Protein AF-A0A5E4GHA7-F1 (afdb_monomer_lite)

Structure (mmCIF, N/CA/C/O backbone):
data_AF-A0A5E4GHA7-F1
#
_entry.id   AF-A0A5E4GHA7-F1
#
loop_
_atom_site.group_PDB
_atom_site.id
_atom_site.type_symbol
_atom_site.label_atom_id
_atom_site.label_alt_id
_atom_site.label_comp_id
_atom_site.label_a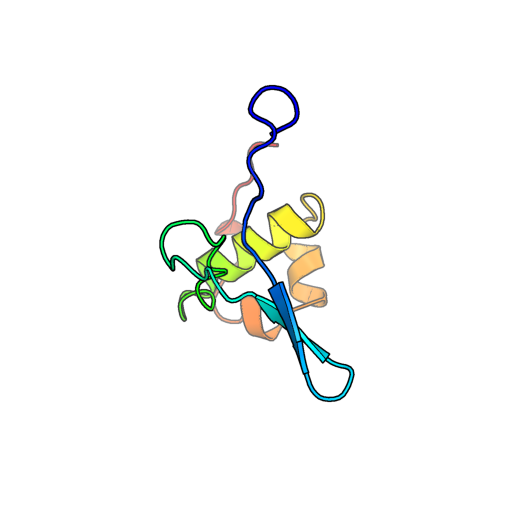sym_id
_atom_site.label_entity_id
_atom_site.label_seq_id
_a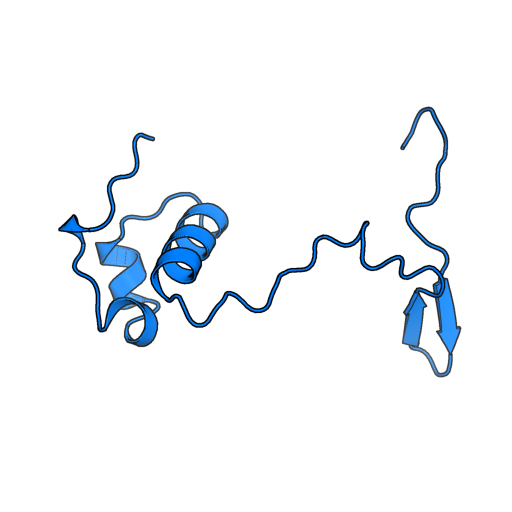tom_site.pdbx_PDB_ins_code
_atom_site.Cartn_x
_atom_site.Cartn_y
_atom_site.Cartn_z
_atom_site.occupancy
_atom_site.B_iso_or_equiv
_atom_site.auth_seq_id
_atom_site.auth_comp_id
_atom_site.auth_asym_id
_atom_site.auth_atom_id
_atom_site.pdbx_PDB_model_num
ATOM 1 N N . ASP A 1 1 ? -2.342 -1.104 26.726 1.00 55.50 1 ASP A N 1
ATOM 2 C CA . ASP A 1 1 ? -0.979 -1.471 27.165 1.00 55.50 1 ASP A CA 1
ATOM 3 C C . ASP A 1 1 ? -1.089 -2.253 28.477 1.00 55.50 1 ASP A C 1
ATOM 5 O O . ASP A 1 1 ? -1.994 -1.975 29.257 1.00 55.50 1 ASP A O 1
ATOM 9 N N . ILE A 1 2 ? -0.298 -3.316 28.661 1.00 75.19 2 ILE A N 1
ATOM 10 C CA . ILE A 1 2 ? -0.499 -4.267 29.777 1.00 75.19 2 ILE A CA 1
ATOM 11 C C . ILE A 1 2 ? -0.082 -3.684 31.134 1.00 75.19 2 ILE A C 1
ATOM 13 O O . ILE A 1 2 ? -0.574 -4.138 32.166 1.00 75.19 2 ILE A O 1
ATOM 17 N N . LEU A 1 3 ? 0.789 -2.671 31.125 1.00 78.94 3 LEU A N 1
ATOM 18 C CA . LEU A 1 3 ? 1.296 -1.995 32.316 1.00 78.94 3 LEU A CA 1
ATOM 19 C C . LEU A 1 3 ? 0.378 -0.833 32.718 1.00 78.94 3 LEU A C 1
ATOM 21 O O . LEU A 1 3 ? 0.022 -0.694 33.884 1.00 78.94 3 LEU A O 1
ATOM 25 N N . THR A 1 4 ? -0.067 -0.035 31.751 1.00 82.38 4 THR A N 1
ATOM 26 C CA . THR A 1 4 ? -0.941 1.127 31.937 1.00 82.38 4 THR A CA 1
ATOM 27 C C . THR A 1 4 ? -2.416 0.750 32.000 1.00 82.38 4 THR A C 1
ATOM 29 O O . THR A 1 4 ? -3.236 1.578 32.390 1.00 82.38 4 THR A O 1
ATOM 32 N N . LYS A 1 5 ? -2.777 -0.478 31.593 1.00 79.12 5 LYS A N 1
ATOM 33 C CA . LYS A 1 5 ? -4.166 -0.936 31.399 1.00 79.12 5 LYS A CA 1
ATOM 34 C C . LYS A 1 5 ? -4.997 0.011 30.526 1.00 79.12 5 LYS A C 1
ATOM 36 O O . LYS A 1 5 ? -6.225 0.005 30.585 1.00 79.12 5 LYS A O 1
ATOM 41 N N . GLU A 1 6 ? -4.334 0.823 29.707 1.00 78.19 6 GLU A N 1
ATOM 42 C CA . GLU A 1 6 ? -5.001 1.800 28.863 1.00 78.19 6 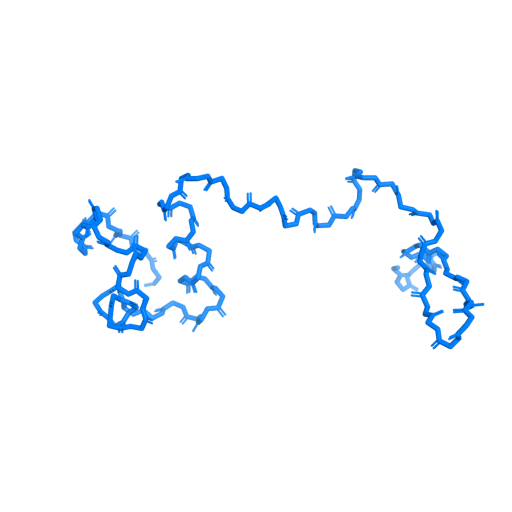GLU A CA 1
ATOM 43 C C . GLU A 1 6 ? -5.814 1.074 27.787 1.00 78.19 6 GLU A C 1
ATOM 45 O O . GLU A 1 6 ? -5.283 0.249 27.028 1.00 78.19 6 GLU A O 1
ATOM 50 N N . ILE A 1 7 ? -7.109 1.388 27.745 1.00 73.12 7 ILE A N 1
ATOM 51 C CA . ILE A 1 7 ? -8.046 0.884 26.746 1.00 73.12 7 ILE A CA 1
ATOM 52 C C . ILE A 1 7 ? -7.881 1.734 25.485 1.00 73.12 7 ILE A C 1
ATOM 54 O O . ILE A 1 7 ? -8.079 2.950 25.510 1.00 73.12 7 ILE A O 1
ATOM 58 N N . ILE A 1 8 ? -7.533 1.088 24.371 1.00 68.88 8 ILE A N 1
ATOM 59 C CA . ILE A 1 8 ? -7.362 1.732 2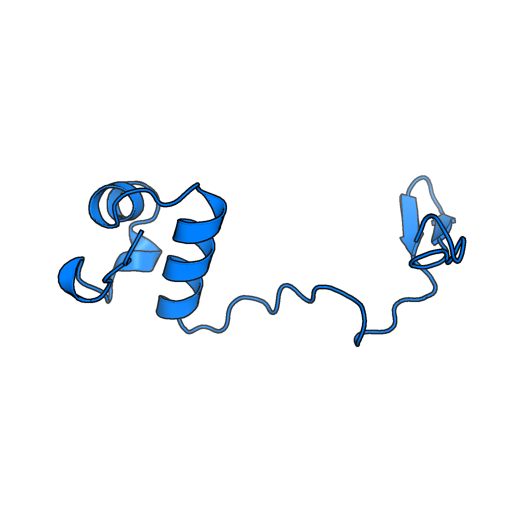3.062 1.00 68.88 8 ILE A CA 1
ATOM 60 C C . ILE A 1 8 ? -8.750 1.920 22.422 1.00 68.88 8 ILE A C 1
ATOM 62 O O . ILE A 1 8 ? -9.094 1.269 21.440 1.00 68.88 8 ILE A O 1
ATOM 66 N N . GLY A 1 9 ? -9.559 2.792 23.029 1.00 70.25 9 GLY A N 1
ATOM 67 C CA . GLY A 1 9 ? -10.895 3.178 22.565 1.00 70.25 9 GLY A CA 1
ATOM 68 C C . GLY A 1 9 ? -12.051 2.418 23.229 1.00 70.25 9 GLY A C 1
ATOM 69 O O . GLY A 1 9 ? -11.974 1.217 23.485 1.00 70.25 9 GLY A O 1
ATOM 70 N N . ARG A 1 10 ? -13.145 3.128 23.524 1.00 75.44 10 ARG A N 1
ATOM 71 C CA . ARG A 1 10 ? -14.407 2.538 24.001 1.00 75.44 10 ARG A CA 1
ATOM 72 C C . ARG A 1 10 ? -15.307 2.185 22.825 1.00 75.44 10 ARG A C 1
ATOM 74 O O . ARG A 1 10 ? -15.262 2.865 21.805 1.00 75.44 10 ARG A O 1
ATOM 81 N N . GLY A 1 11 ? -16.135 1.152 22.970 1.00 79.88 11 GLY A N 1
ATOM 82 C CA . GLY A 1 11 ? -17.121 0.804 21.954 1.00 79.88 11 GLY A CA 1
ATOM 83 C C . GLY A 1 11 ? -18.501 0.464 22.502 1.00 79.88 11 GLY A C 1
ATOM 84 O O . GLY A 1 11 ? -18.627 -0.114 23.580 1.00 79.88 11 GLY A O 1
ATOM 85 N N . THR A 1 12 ? -19.528 0.800 21.722 1.00 85.62 12 THR A N 1
ATOM 86 C CA . THR A 1 12 ? -20.945 0.585 22.020 1.00 85.62 12 THR A CA 1
ATOM 87 C C . THR A 1 12 ? -21.571 -0.368 21.003 1.00 85.62 12 THR A C 1
ATOM 89 O O . THR A 1 12 ? -21.382 -0.234 19.795 1.00 85.62 12 THR A O 1
ATOM 92 N N . LYS A 1 13 ? -22.377 -1.325 21.474 1.00 88.56 13 LYS A N 1
ATOM 93 C CA . LYS A 1 13 ? -23.156 -2.223 20.610 1.00 88.56 13 LYS A CA 1
ATOM 94 C C . LYS A 1 13 ? -24.504 -1.585 20.259 1.00 88.56 13 LYS A C 1
ATOM 96 O O . LYS A 1 13 ? -25.272 -1.261 21.161 1.00 88.56 13 LYS A O 1
ATOM 101 N N . ARG A 1 14 ? -24.827 -1.446 18.969 1.00 86.25 14 ARG A N 1
ATOM 102 C CA . ARG A 1 14 ? -26.139 -0.973 18.480 1.00 86.25 14 ARG A CA 1
ATOM 103 C C . ARG A 1 14 ? -26.607 -1.854 17.324 1.00 86.25 14 ARG A C 1
ATOM 105 O O . ARG A 1 14 ? -25.840 -2.128 16.411 1.00 86.25 14 ARG A O 1
ATOM 112 N N . GLY A 1 15 ? -27.844 -2.350 17.378 1.00 86.69 15 GLY A N 1
ATOM 113 C CA . GLY A 1 15 ? -28.421 -3.154 16.288 1.00 86.69 15 GLY A CA 1
ATOM 114 C C . GLY A 1 15 ? -27.646 -4.433 15.931 1.00 86.69 15 GLY A C 1
ATOM 115 O O . GLY A 1 15 ? -27.694 -4.871 14.791 1.00 86.69 15 GLY A O 1
ATOM 116 N N . GLY A 1 16 ? -26.891 -5.012 16.873 1.00 87.62 16 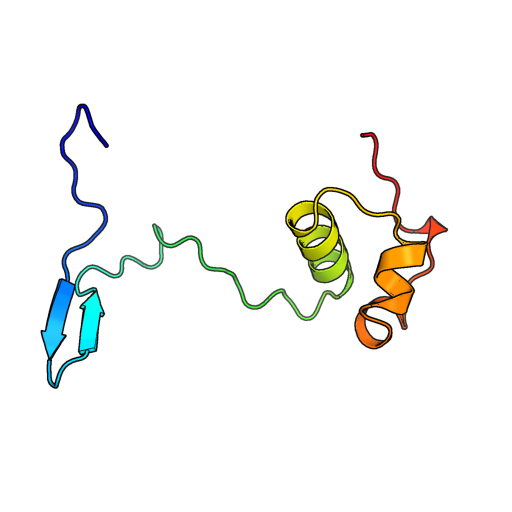GLY A N 1
ATOM 117 C CA . GLY A 1 16 ? -26.045 -6.187 16.614 1.00 87.62 16 GLY A CA 1
ATOM 118 C C . GLY A 1 16 ? -24.642 -5.874 16.079 1.00 87.62 16 GLY A C 1
ATOM 119 O O . GLY A 1 16 ? -23.830 -6.787 15.979 1.00 87.62 16 GLY A O 1
ATOM 120 N N . LEU A 1 17 ? -24.328 -4.603 15.819 1.00 82.75 17 LEU A N 1
ATOM 121 C CA . LEU A 1 17 ? -23.017 -4.139 15.364 1.00 82.75 17 LEU A CA 1
ATOM 122 C C . LEU A 1 17 ? -22.268 -3.426 16.498 1.00 82.75 17 LEU A C 1
ATOM 124 O O . LEU A 1 17 ? -22.882 -2.769 17.343 1.00 82.75 17 LEU A O 1
ATOM 128 N N . TYR A 1 18 ? -20.942 -3.564 16.527 1.00 83.56 18 TYR A N 1
ATOM 129 C CA . TYR A 1 18 ? -20.068 -2.866 17.474 1.00 83.56 18 TYR A CA 1
ATOM 130 C C . TYR A 1 18 ? -19.518 -1.586 16.836 1.00 83.56 18 TYR A C 1
ATOM 132 O O . TYR A 1 18 ? -18.927 -1.633 15.760 1.00 83.56 18 TYR A O 1
ATOM 140 N N . TYR A 1 19 ? -19.697 -0.458 17.518 1.00 77.56 19 TYR A N 1
ATOM 141 C CA . TYR A 1 19 ? -19.184 0.862 17.147 1.00 77.56 19 TYR A CA 1
ATOM 142 C C . TYR A 1 19 ? -18.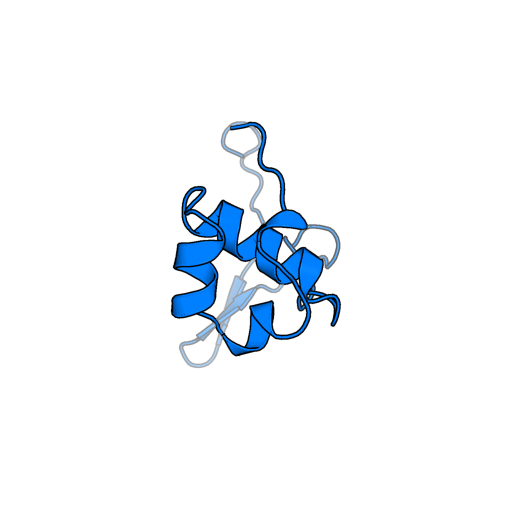093 1.261 18.133 1.00 77.56 19 TYR A C 1
ATOM 144 O O . TYR A 1 19 ? -18.191 0.907 19.300 1.00 77.56 19 TYR A O 1
ATOM 152 N N . VAL A 1 20 ? -17.071 1.993 17.697 1.00 79.31 20 VAL A N 1
ATOM 153 C CA . VAL A 1 20 ? -16.031 2.543 18.582 1.00 79.31 20 VAL A CA 1
ATOM 154 C C . VAL A 1 20 ? -16.303 4.038 18.739 1.00 79.31 20 VAL A C 1
ATOM 156 O O . VAL A 1 20 ? -16.312 4.756 17.743 1.00 79.31 20 VAL A O 1
ATOM 159 N N . ASP A 1 21 ? -16.570 4.489 19.965 1.00 67.94 21 ASP A N 1
ATOM 160 C CA . ASP A 1 21 ? -17.014 5.855 20.276 1.00 67.94 21 ASP A CA 1
ATOM 161 C C . ASP A 1 21 ? -15.839 6.846 20.379 1.00 67.94 21 ASP A C 1
ATOM 163 O O . ASP A 1 21 ? -15.962 8.000 19.975 1.00 67.94 21 ASP A O 1
ATOM 167 N N . ASP A 1 22 ? -14.668 6.395 20.845 1.00 66.25 22 ASP A N 1
ATOM 168 C CA . ASP A 1 22 ? -13.484 7.247 21.046 1.00 66.25 22 ASP A CA 1
ATOM 169 C C . ASP A 1 22 ? -12.544 7.221 19.828 1.00 66.25 22 ASP A C 1
ATOM 171 O O . ASP A 1 22 ? -11.374 6.828 19.906 1.00 66.25 22 ASP A O 1
ATOM 175 N N . PHE A 1 23 ? -13.050 7.625 18.663 1.00 60.00 23 PHE A N 1
ATOM 176 C CA . PHE A 1 23 ? -12.242 7.732 17.446 1.00 60.00 23 PHE A CA 1
ATOM 177 C C . PHE A 1 23 ? -11.454 9.054 17.424 1.00 60.00 23 PHE A C 1
ATOM 179 O O . PHE A 1 23 ? -11.810 10.017 16.748 1.00 60.00 23 PHE A O 1
ATOM 186 N N . SER A 1 24 ? -10.336 9.116 18.153 1.00 56.66 24 SER A N 1
ATOM 187 C CA . SER A 1 24 ? -9.335 10.158 17.891 1.00 56.66 24 SER A CA 1
ATOM 188 C C . SER A 1 24 ? -8.615 9.827 16.579 1.00 56.66 24 SER A C 1
ATOM 190 O O . SER A 1 24 ? -7.834 8.878 16.493 1.00 56.66 24 SER A O 1
ATOM 192 N N . MET A 1 25 ? -8.876 10.611 15.530 1.00 53.09 25 MET A N 1
ATOM 193 C CA . MET A 1 25 ? -8.286 10.420 14.194 1.00 53.09 25 MET A CA 1
ATOM 194 C C . MET A 1 25 ? -6.741 10.419 14.210 1.00 53.09 25 MET A C 1
ATOM 196 O O . MET A 1 25 ? -6.120 9.905 13.287 1.00 53.09 25 MET A O 1
ATOM 200 N N . GLY A 1 26 ? -6.122 10.935 15.281 1.00 54.12 26 GLY A N 1
ATOM 201 C CA . GLY A 1 26 ? -4.673 10.930 15.498 1.00 54.12 26 GLY A CA 1
ATOM 202 C C . GLY A 1 26 ? -4.068 9.635 16.066 1.00 54.12 26 GLY A C 1
ATOM 203 O O . GLY A 1 26 ? -2.849 9.507 16.044 1.00 54.12 26 GLY A O 1
ATOM 204 N N . ARG A 1 27 ? -4.867 8.679 16.572 1.00 52.62 27 ARG A N 1
ATOM 205 C CA . ARG A 1 27 ? -4.377 7.390 17.125 1.00 52.62 27 ARG A CA 1
ATOM 206 C C . ARG A 1 27 ? -4.771 6.165 16.306 1.00 52.62 27 ARG A C 1
ATOM 208 O O . ARG A 1 27 ? -4.272 5.071 16.565 1.00 52.62 27 ARG A O 1
ATOM 215 N N . ALA A 1 28 ? -5.657 6.322 15.331 1.00 51.88 28 ALA A N 1
ATOM 216 C CA . ALA A 1 28 ? -5.911 5.265 14.372 1.00 51.88 28 ALA A CA 1
ATOM 217 C C . ALA A 1 28 ? -4.664 5.095 13.495 1.00 51.88 28 ALA A C 1
ATOM 219 O O . ALA A 1 28 ? -4.120 6.082 12.997 1.00 51.88 28 ALA A O 1
ATOM 220 N N . ASN A 1 29 ? -4.259 3.850 13.223 1.00 50.94 29 ASN A N 1
ATOM 221 C CA . ASN A 1 29 ? -3.562 3.559 11.975 1.00 50.94 29 ASN A CA 1
ATOM 222 C C . ASN A 1 29 ? -4.555 3.907 10.868 1.00 50.94 29 ASN A C 1
ATOM 224 O O . ASN A 1 29 ? -5.301 3.047 10.401 1.00 50.94 29 ASN A O 1
ATOM 228 N N . SER A 1 30 ? -4.631 5.187 10.498 1.00 52.41 30 SER A N 1
ATOM 229 C CA . SER A 1 30 ? -5.291 5.580 9.276 1.00 52.41 30 SER A CA 1
ATOM 230 C C . SER A 1 30 ? -4.518 4.830 8.207 1.00 52.41 30 SER A C 1
ATOM 232 O O . SER A 1 30 ? -3.398 5.212 7.856 1.00 52.41 30 SER A O 1
ATOM 234 N N . VAL A 1 31 ? -5.086 3.735 7.705 1.00 52.34 31 VAL A N 1
ATOM 235 C CA . VAL A 1 31 ? -4.791 3.318 6.348 1.00 52.34 31 VAL A CA 1
ATOM 236 C C . VAL A 1 31 ? -5.334 4.482 5.544 1.00 52.34 31 VAL A C 1
ATOM 238 O O . VAL A 1 31 ? -6.504 4.500 5.173 1.00 52.34 31 VAL A O 1
ATOM 241 N N . LYS A 1 32 ? -4.515 5.536 5.406 1.00 54.62 32 LYS A N 1
ATOM 242 C CA . LYS A 1 32 ? -4.737 6.558 4.402 1.00 54.62 32 LYS A CA 1
ATOM 243 C C . LYS A 1 32 ? -5.013 5.729 3.171 1.00 54.62 32 LYS A C 1
ATOM 245 O O . LYS A 1 32 ? -4.205 4.843 2.873 1.00 54.62 32 LYS A O 1
ATOM 250 N N . HIS A 1 33 ? -6.194 5.918 2.578 1.00 54.72 33 HIS A N 1
ATOM 251 C CA . HIS A 1 33 ? -6.473 5.347 1.272 1.00 54.72 33 HIS A CA 1
ATOM 252 C C . HIS A 1 33 ? -5.201 5.609 0.495 1.00 54.72 33 HIS A C 1
ATOM 254 O O . HIS A 1 33 ? -4.778 6.776 0.501 1.00 54.72 33 HIS A O 1
ATOM 260 N N . PRO A 1 34 ? -4.477 4.551 0.089 1.00 55.09 34 PRO A N 1
ATOM 261 C CA . PRO A 1 34 ? -3.123 4.756 -0.348 1.00 55.09 34 PRO A CA 1
ATOM 262 C C . PRO A 1 34 ? -3.241 5.811 -1.422 1.00 55.09 34 PRO A C 1
ATOM 264 O O . PRO A 1 34 ? -4.136 5.719 -2.271 1.00 55.09 34 PRO A O 1
ATOM 267 N N . SER A 1 35 ? -2.487 6.895 -1.242 1.00 56.97 35 SER A N 1
ATOM 268 C CA . SER A 1 35 ? -2.553 8.019 -2.157 1.00 56.97 35 SER A CA 1
ATOM 269 C C . SER A 1 35 ? -2.526 7.457 -3.572 1.00 56.97 35 SER A C 1
ATOM 271 O O . SER A 1 35 ? -1.941 6.393 -3.799 1.00 56.97 35 SER A O 1
ATOM 273 N N . ASP A 1 36 ? -3.151 8.147 -4.519 1.00 64.31 36 ASP A N 1
ATOM 274 C CA . ASP A 1 36 ? -3.180 7.730 -5.931 1.00 64.31 36 ASP A CA 1
ATOM 275 C C . ASP A 1 36 ? -1.764 7.487 -6.521 1.00 64.31 36 ASP A C 1
ATOM 277 O O . ASP A 1 36 ? -1.577 6.969 -7.617 1.00 64.31 36 ASP A O 1
ATOM 281 N N . ASP A 1 37 ? -0.732 7.800 -5.734 1.00 82.31 37 ASP A N 1
ATOM 282 C CA . ASP A 1 37 ? 0.599 7.223 -5.790 1.00 82.31 37 ASP A CA 1
ATOM 283 C C . ASP A 1 37 ? 0.627 5.677 -5.698 1.00 82.31 37 ASP A C 1
ATOM 285 O O . ASP A 1 37 ? 0.860 5.045 -4.656 1.00 82.31 37 ASP A O 1
ATOM 289 N N . LYS A 1 38 ? 0.457 5.060 -6.867 1.00 84.44 38 LYS A N 1
ATOM 290 C CA . LYS A 1 38 ? 0.679 3.636 -7.137 1.00 84.44 38 LYS A CA 1
ATOM 291 C C . LYS A 1 38 ? 2.036 3.117 -6.627 1.00 84.44 38 LYS A C 1
ATOM 293 O O . LYS A 1 38 ? 2.116 1.953 -6.237 1.00 84.44 38 LYS A O 1
ATOM 298 N N . HIS A 1 39 ? 3.085 3.944 -6.553 1.00 86.44 39 HIS A N 1
ATOM 299 C CA . HIS A 1 39 ? 4.392 3.509 -6.046 1.00 86.44 39 HIS A CA 1
ATOM 300 C C . HIS A 1 39 ? 4.322 3.153 -4.550 1.00 86.44 39 HIS A C 1
ATOM 302 O O . HIS A 1 39 ? 4.811 2.101 -4.131 1.00 86.44 39 HIS A O 1
ATOM 308 N N . GLN A 1 40 ? 3.636 3.966 -3.736 1.00 86.31 40 GLN A N 1
ATOM 309 C CA . GLN A 1 40 ? 3.407 3.652 -2.317 1.00 86.31 40 GLN A CA 1
ATOM 310 C C . GLN A 1 40 ? 2.550 2.399 -2.125 1.00 86.31 40 GLN A C 1
ATOM 312 O O . GLN A 1 40 ? 2.798 1.616 -1.206 1.00 86.31 40 GLN A O 1
ATOM 317 N N . GLN A 1 41 ? 1.563 2.183 -2.995 1.00 87.19 41 GLN A N 1
ATOM 318 C CA . GLN A 1 41 ? 0.734 0.978 -2.973 1.00 87.19 41 GLN A CA 1
ATOM 319 C C . GLN A 1 41 ? 1.555 -0.283 -3.237 1.00 87.19 41 GLN A C 1
ATOM 321 O O . GLN A 1 41 ? 1.403 -1.267 -2.514 1.00 87.19 41 GLN A O 1
ATOM 326 N N . ILE A 1 42 ? 2.452 -0.252 -4.226 1.00 89.56 42 ILE A N 1
ATOM 327 C CA . ILE A 1 42 ? 3.335 -1.383 -4.538 1.00 89.56 42 ILE A CA 1
ATOM 328 C C . ILE A 1 42 ? 4.195 -1.731 -3.322 1.00 89.56 42 ILE A C 1
ATOM 330 O O . ILE A 1 42 ? 4.217 -2.883 -2.889 1.00 89.56 42 ILE A O 1
ATOM 334 N N . TRP A 1 43 ? 4.825 -0.732 -2.700 1.00 89.69 43 TRP A N 1
ATOM 335 C CA . TRP A 1 43 ? 5.627 -0.930 -1.491 1.00 89.69 43 TRP A CA 1
ATOM 336 C C . TRP A 1 43 ? 4.823 -1.465 -0.303 1.00 89.69 43 TRP A C 1
ATOM 338 O O . TRP A 1 43 ? 5.310 -2.315 0.448 1.00 89.69 43 TRP A O 1
ATOM 348 N N . LEU A 1 44 ? 3.589 -0.992 -0.130 1.00 88.81 44 LEU A N 1
ATOM 349 C CA . LEU A 1 44 ? 2.686 -1.464 0.915 1.00 88.81 44 LEU A CA 1
ATOM 350 C C . LEU A 1 44 ? 2.377 -2.954 0.739 1.00 88.81 44 LEU A C 1
ATOM 352 O O . LEU A 1 44 ? 2.503 -3.725 1.691 1.00 88.81 44 LEU A O 1
ATOM 356 N N . TRP A 1 45 ? 1.985 -3.360 -0.469 1.00 89.31 45 TRP A N 1
ATOM 357 C CA . TRP A 1 45 ? 1.673 -4.754 -0.771 1.00 89.31 45 TRP A CA 1
ATOM 358 C C . TRP A 1 45 ? 2.908 -5.647 -0.678 1.00 89.31 45 TRP A C 1
ATOM 360 O O . TRP A 1 45 ? 2.815 -6.730 -0.110 1.00 89.31 45 TRP A O 1
ATOM 370 N N . HIS A 1 46 ? 4.071 -5.171 -1.125 1.00 91.69 46 HIS A N 1
ATOM 371 C CA . HIS A 1 46 ? 5.335 -5.898 -1.014 1.00 91.69 46 HIS A CA 1
ATOM 372 C C . HIS A 1 46 ? 5.655 -6.239 0.449 1.00 91.69 46 HIS A C 1
ATOM 374 O O . HIS A 1 46 ? 5.918 -7.392 0.781 1.00 91.69 46 HIS A O 1
ATOM 380 N N . ARG A 1 47 ? 5.529 -5.265 1.360 1.00 90.62 47 ARG A N 1
ATOM 381 C CA . ARG A 1 47 ? 5.757 -5.489 2.799 1.00 90.62 47 ARG A CA 1
ATOM 382 C C . ARG A 1 47 ? 4.689 -6.386 3.428 1.00 90.62 47 ARG A C 1
ATOM 384 O O . ARG A 1 47 ? 5.016 -7.260 4.222 1.00 90.62 47 ARG A O 1
ATOM 391 N N . ARG A 1 48 ? 3.412 -6.203 3.070 1.00 89.31 48 ARG A N 1
ATOM 392 C CA . ARG A 1 48 ? 2.293 -6.998 3.617 1.00 89.31 48 ARG A CA 1
ATOM 393 C C . ARG A 1 48 ? 2.329 -8.465 3.199 1.00 89.31 48 ARG A C 1
ATOM 395 O O . ARG A 1 48 ? 1.890 -9.312 3.966 1.00 89.31 48 ARG A O 1
ATOM 402 N N . LEU A 1 49 ? 2.830 -8.752 2.000 1.00 88.94 49 LEU A N 1
ATOM 403 C CA . LEU A 1 49 ? 2.916 -10.104 1.448 1.00 88.94 49 LEU A CA 1
ATOM 404 C C . LEU A 1 49 ? 4.215 -10.834 1.827 1.00 88.94 49 LEU A C 1
ATOM 406 O O . LEU A 1 49 ? 4.404 -11.969 1.403 1.00 88.94 49 LEU A O 1
ATOM 410 N N . GLY A 1 50 ? 5.098 -10.212 2.615 1.00 91.94 50 GLY A N 1
ATOM 411 C CA . GLY A 1 50 ? 6.338 -10.846 3.067 1.00 91.94 50 GLY A CA 1
ATOM 412 C C . GLY A 1 50 ? 7.474 -10.779 2.047 1.00 91.94 50 GLY A C 1
ATOM 413 O O . GLY A 1 50 ? 8.166 -11.767 1.837 1.00 91.94 50 GLY A O 1
ATOM 414 N N . HIS A 1 51 ? 7.669 -9.618 1.422 1.00 92.12 51 HIS A N 1
ATOM 415 C CA . HIS A 1 51 ? 8.765 -9.340 0.488 1.00 92.12 51 HIS A CA 1
ATOM 416 C C . HIS A 1 51 ? 8.831 -10.243 -0.765 1.00 92.12 51 HIS A C 1
ATOM 418 O O . HIS A 1 51 ? 9.918 -10.671 -1.161 1.00 92.12 51 HIS A O 1
ATOM 424 N N . PRO A 1 52 ? 7.707 -10.528 -1.453 1.00 90.56 52 PRO A N 1
ATOM 425 C CA . PRO A 1 52 ? 7.758 -11.243 -2.723 1.00 90.56 52 PRO A CA 1
ATOM 426 C C . PRO A 1 52 ? 8.489 -10.422 -3.795 1.00 90.56 52 PRO A C 1
ATOM 428 O O . PRO A 1 52 ? 8.530 -9.188 -3.741 1.00 90.56 52 PRO A O 1
ATOM 431 N N . SER A 1 53 ? 9.013 -11.100 -4.818 1.00 90.25 53 SER A N 1
ATOM 432 C CA . SER A 1 53 ? 9.626 -10.421 -5.962 1.00 90.25 53 SER A CA 1
ATOM 433 C C . SER A 1 53 ? 8.615 -9.516 -6.683 1.00 90.25 53 SER A C 1
ATOM 435 O O . SER A 1 53 ? 7.440 -9.864 -6.834 1.00 90.25 53 SER A O 1
ATOM 437 N N . PHE A 1 54 ? 9.069 -8.354 -7.166 1.00 89.69 54 PHE A N 1
ATOM 438 C CA . PHE A 1 54 ? 8.211 -7.404 -7.890 1.00 89.69 54 PHE A CA 1
ATOM 439 C C . PHE A 1 54 ? 7.635 -8.012 -9.173 1.00 89.69 54 PHE A C 1
ATOM 441 O O . PHE A 1 54 ? 6.458 -7.815 -9.468 1.00 89.69 54 PHE A O 1
ATOM 448 N N . GLY A 1 55 ? 8.410 -8.862 -9.853 1.00 89.81 55 GLY A N 1
ATOM 449 C CA . GLY A 1 55 ? 7.923 -9.642 -10.987 1.00 89.81 55 GLY A CA 1
ATOM 450 C C . GLY A 1 55 ? 6.756 -10.559 -10.611 1.00 89.81 55 GLY A C 1
ATOM 451 O O . GLY A 1 55 ? 5.760 -10.600 -11.327 1.00 89.81 55 GLY A O 1
ATOM 452 N N . TYR A 1 56 ? 6.805 -11.249 -9.465 1.00 89.88 56 TYR A N 1
ATOM 453 C CA . TYR A 1 56 ? 5.677 -12.069 -9.004 1.00 89.88 56 TYR A CA 1
ATOM 454 C C . TYR A 1 56 ? 4.453 -11.209 -8.660 1.00 89.88 56 TYR A C 1
ATOM 456 O O . TYR A 1 56 ? 3.340 -11.503 -9.095 1.00 89.88 56 TYR A O 1
ATOM 464 N N . MET A 1 57 ? 4.655 -10.093 -7.957 1.00 89.94 57 MET A N 1
ATOM 465 C CA . MET A 1 57 ? 3.571 -9.161 -7.632 1.00 89.94 57 MET A CA 1
ATOM 466 C C . MET A 1 57 ? 2.895 -8.564 -8.868 1.00 89.94 57 MET A C 1
ATOM 468 O O . MET A 1 57 ? 1.680 -8.378 -8.862 1.00 89.94 57 MET A O 1
ATOM 472 N N . ARG A 1 58 ? 3.650 -8.305 -9.938 1.00 90.19 58 ARG A N 1
ATOM 473 C CA . ARG A 1 58 ? 3.116 -7.800 -11.206 1.00 90.19 58 ARG A CA 1
ATOM 474 C C . ARG A 1 58 ? 2.111 -8.758 -11.848 1.00 90.19 58 ARG A C 1
ATOM 476 O O . ARG A 1 58 ? 1.154 -8.294 -12.458 1.00 90.19 58 ARG A O 1
ATOM 483 N N . HIS A 1 59 ? 2.290 -10.068 -11.683 1.00 89.38 59 HIS A N 1
ATOM 484 C CA . HIS A 1 59 ? 1.318 -11.059 -12.155 1.00 89.38 59 HIS A CA 1
ATOM 485 C C . HIS A 1 59 ? 0.042 -11.062 -11.303 1.00 89.38 59 HIS A C 1
ATOM 487 O O . HIS A 1 59 ? -1.044 -11.279 -11.832 1.00 89.38 59 HIS A O 1
ATOM 493 N N . LEU A 1 60 ? 0.161 -10.800 -9.996 1.00 88.06 60 LEU A N 1
ATOM 494 C CA . LEU A 1 60 ? -0.978 -10.759 -9.073 1.00 88.06 60 LEU A CA 1
ATOM 495 C C . LEU A 1 60 ? -1.796 -9.466 -9.186 1.00 88.06 60 LEU A C 1
ATOM 497 O O . LEU A 1 60 ? -3.010 -9.491 -9.006 1.00 88.06 60 LEU A O 1
ATOM 501 N N . LEU A 1 61 ? -1.135 -8.335 -9.449 1.00 87.56 61 LEU A N 1
ATOM 502 C CA . LEU A 1 61 ? -1.736 -6.998 -9.440 1.00 87.56 61 LEU A CA 1
ATOM 503 C C . LEU A 1 61 ? -1.336 -6.183 -10.692 1.00 87.56 61 LEU A C 1
ATOM 505 O O . LEU A 1 61 ? -0.693 -5.139 -10.552 1.00 87.56 61 LEU A O 1
ATOM 509 N N . PRO A 1 62 ? -1.707 -6.600 -11.920 1.00 86.25 62 PRO A N 1
ATOM 510 C CA . PRO A 1 62 ? -1.209 -5.981 -13.156 1.00 86.25 62 PRO A CA 1
ATOM 511 C C . PRO A 1 62 ? -1.519 -4.482 -13.268 1.00 86.25 62 PRO A C 1
ATOM 513 O O . PRO A 1 62 ? -0.658 -3.691 -13.653 1.00 86.25 62 PRO A O 1
ATOM 516 N N . GLU A 1 63 ? -2.722 -4.078 -12.852 1.00 86.00 63 GLU A N 1
ATOM 517 C CA . GLU A 1 63 ? -3.186 -2.682 -12.868 1.00 86.00 63 GLU A CA 1
ATOM 518 C C . GLU A 1 63 ? -2.280 -1.747 -12.061 1.00 86.00 63 GLU A C 1
ATOM 520 O O . GLU A 1 63 ? -2.053 -0.588 -12.430 1.00 86.00 63 GLU A O 1
ATOM 525 N N . LEU A 1 64 ? -1.711 -2.269 -10.974 1.00 82.81 64 LEU A N 1
ATOM 526 C CA . LEU A 1 64 ? -0.879 -1.503 -10.065 1.00 82.81 64 LEU A CA 1
ATOM 527 C C . LEU A 1 64 ? 0.513 -1.233 -10.651 1.00 82.81 64 LEU A C 1
ATOM 529 O O . LEU A 1 64 ? 1.060 -0.146 -10.479 1.00 82.81 64 LEU A O 1
ATOM 533 N N . PHE A 1 65 ? 1.039 -2.197 -11.406 1.00 85.19 65 PHE A N 1
ATOM 534 C CA . PHE A 1 65 ? 2.356 -2.147 -12.046 1.00 85.19 65 PHE A CA 1
ATOM 535 C C . PHE A 1 65 ? 2.321 -1.589 -13.476 1.00 85.19 65 PHE A C 1
ATOM 537 O O . PHE A 1 65 ? 3.359 -1.512 -14.123 1.00 85.19 65 PHE A O 1
ATOM 544 N N . SER A 1 66 ? 1.159 -1.157 -13.974 1.00 82.94 66 SER A N 1
ATOM 545 C CA . SER A 1 66 ? 0.984 -0.620 -15.337 1.00 82.94 66 SER A CA 1
ATOM 546 C C . SER A 1 66 ? 1.954 0.511 -15.715 1.00 82.94 66 SER A C 1
ATOM 548 O O . SER A 1 66 ? 2.278 0.670 -16.889 1.00 82.94 66 SER A O 1
ATOM 550 N N . VAL A 1 67 ? 2.427 1.283 -14.732 1.00 79.38 67 VAL A N 1
ATOM 551 C CA . VAL A 1 67 ? 3.287 2.465 -14.928 1.00 79.38 67 VAL A CA 1
ATOM 552 C C . VAL A 1 67 ? 4.750 2.208 -14.534 1.00 79.38 67 VAL A C 1
ATOM 554 O O . VAL A 1 67 ? 5.616 3.007 -14.877 1.00 79.38 67 VAL A O 1
ATOM 557 N N . PHE A 1 68 ? 5.053 1.095 -13.859 1.00 78.81 68 PHE A N 1
ATOM 558 C CA . PHE A 1 68 ? 6.366 0.857 -13.251 1.00 78.81 68 PHE A CA 1
ATOM 559 C C . PHE A 1 68 ? 7.045 -0.387 -13.813 1.00 78.81 68 PHE A C 1
ATOM 561 O O . PHE A 1 68 ? 6.404 -1.382 -14.156 1.00 78.81 68 PHE A O 1
ATOM 568 N N . LYS A 1 69 ? 8.371 -0.339 -13.882 1.00 78.25 69 LYS A N 1
ATOM 569 C CA . LYS A 1 69 ? 9.218 -1.484 -14.207 1.00 78.25 69 LYS A CA 1
ATOM 570 C C . LYS A 1 69 ? 9.757 -2.095 -12.922 1.00 78.25 69 LYS A C 1
ATOM 572 O O . LYS A 1 69 ? 9.956 -1.413 -11.925 1.00 78.25 69 LYS A O 1
ATOM 577 N N . ASP A 1 70 ? 10.081 -3.380 -12.970 1.00 72.81 70 ASP A N 1
ATOM 578 C CA . ASP A 1 70 ? 10.661 -4.092 -11.826 1.00 72.81 70 ASP A CA 1
ATOM 579 C C . ASP A 1 70 ? 11.988 -3.455 -11.362 1.00 72.81 70 ASP A C 1
ATOM 581 O O . ASP A 1 70 ? 12.312 -3.500 -10.180 1.00 72.81 70 ASP A O 1
ATOM 585 N N . SER A 1 71 ? 12.723 -2.802 -12.275 1.00 77.75 71 SER A N 1
ATOM 586 C CA . SER A 1 71 ? 13.949 -2.041 -11.990 1.00 77.75 71 SER A CA 1
ATOM 587 C C . SER A 1 71 ? 13.743 -0.819 -11.095 1.00 77.75 71 SER A C 1
ATOM 589 O O . SER A 1 71 ? 14.709 -0.323 -10.521 1.00 77.75 71 SER A O 1
ATOM 591 N N . ASP A 1 72 ? 12.509 -0.325 -10.993 1.00 79.69 72 ASP A N 1
ATOM 592 C CA . ASP A 1 72 ? 12.182 0.878 -10.223 1.00 79.69 72 ASP A CA 1
ATOM 593 C C . ASP A 1 72 ? 12.129 0.579 -8.719 1.00 79.69 72 ASP A C 1
ATOM 595 O O . ASP A 1 72 ? 12.129 1.489 -7.890 1.00 79.69 72 ASP A O 1
ATOM 599 N N . PHE A 1 73 ? 12.131 -0.706 -8.353 1.00 83.56 73 PHE A N 1
ATOM 600 C CA . PHE A 1 73 ? 12.037 -1.155 -6.979 1.00 83.56 73 PHE A CA 1
ATOM 601 C C . PHE A 1 73 ? 13.277 -1.951 -6.577 1.00 83.56 73 PHE A C 1
ATOM 603 O O . PHE A 1 73 ? 13.532 -3.049 -7.068 1.00 83.56 73 PHE A O 1
ATOM 610 N N . LYS A 1 74 ? 14.031 -1.417 -5.614 1.00 83.88 74 LYS A N 1
ATOM 611 C CA . LYS A 1 74 ? 15.139 -2.123 -4.968 1.00 83.88 74 LYS A CA 1
ATOM 612 C C . LYS A 1 74 ? 14.809 -2.344 -3.501 1.00 83.88 74 LYS A C 1
ATOM 614 O O . LYS A 1 74 ? 14.650 -1.384 -2.753 1.00 83.88 74 LYS A O 1
ATOM 619 N N . CYS A 1 75 ? 14.698 -3.605 -3.100 1.00 85.38 75 CYS A N 1
ATOM 620 C CA . CYS A 1 75 ? 14.531 -3.982 -1.704 1.00 85.38 75 CYS A CA 1
ATOM 621 C C . CYS A 1 75 ? 15.850 -4.557 -1.176 1.00 85.38 75 CYS A C 1
ATOM 623 O O . CYS A 1 75 ? 16.346 -5.529 -1.736 1.00 85.38 75 CYS A O 1
ATOM 625 N N . ASP A 1 76 ? 16.416 -3.957 -0.127 1.00 77.94 76 ASP A N 1
ATOM 626 C CA . ASP A 1 76 ? 17.700 -4.363 0.474 1.00 77.94 76 ASP A CA 1
ATOM 627 C C . ASP A 1 76 ? 17.532 -5.462 1.553 1.00 77.94 76 ASP A C 1
ATOM 629 O O . ASP A 1 76 ? 18.215 -5.423 2.573 1.00 77.94 76 ASP A O 1
ATOM 633 N N . THR A 1 77 ? 16.574 -6.387 1.388 1.00 61.03 77 THR A N 1
ATOM 634 C CA . THR A 1 77 ? 16.310 -7.450 2.389 1.00 61.03 77 THR A CA 1
ATOM 635 C C . THR A 1 77 ? 17.393 -8.520 2.387 1.00 61.03 77 THR A C 1
ATOM 637 O O . THR A 1 77 ? 17.828 -8.902 1.278 1.00 61.03 77 THR A O 1
#

Sequence (77 aa):
DILTKEIIGRGTKRGGLYYVDDFSMGRANSVKHPSDDKHQQIWLWHRRLGHPSFGYMRHLLPELFSVFKDSDFKCDT

pLDDT: mean 77.72, std 12.89, range [50.94, 92.12]

Organism: Prunus dulcis (NCBI:txid3755)

Secondary structure (DSSP, 8-state):
-TTT---S--EEEETTEEEES---TTTS-------S-HHHHHHHHHHHTTS--HHHHHHH-HHHHTT--GGG-----

Radius of gyration: 18.5 Å; chains: 1; bounding box: 46×23×48 Å

InterPro domains:
  IPR025724 GAG-pre-integrase domain [PF13976] (16-76)

Foldseek 3Di:
DVVVPDDPFDWDDDPNDIGTPPPPVVPDPPPPVQPVPLVVVLVVVCVVVPNDQSVVVCVVCVVSCVPDDSVVDDDPD